Protein AF-A0A9E5B2G3-F1 (afdb_monomer_lite)

Sequence (38 aa):
MKFETLQLHAGQEVDPTTQSRAVPIYQTTAYQFKDSAH

Structure (mmCIF, N/CA/C/O backbone):
data_AF-A0A9E5B2G3-F1
#
_entry.id   AF-A0A9E5B2G3-F1
#
loop_
_atom_site.group_PDB
_atom_site.id
_atom_site.type_symbol
_atom_site.label_atom_id
_atom_site.label_alt_id
_atom_site.label_comp_id
_atom_site.label_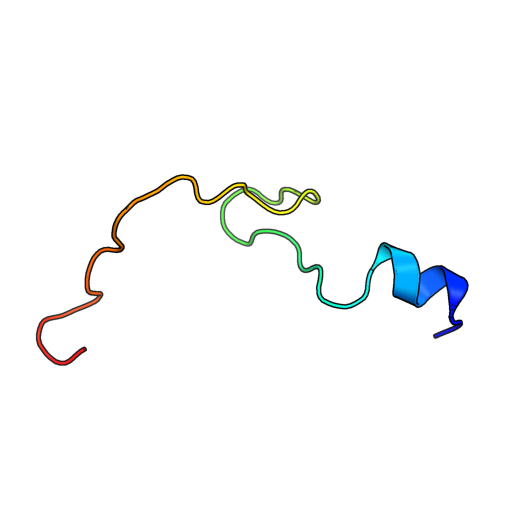asym_id
_atom_site.label_entity_id
_atom_site.label_seq_id
_atom_site.pdbx_PDB_ins_code
_atom_site.Cartn_x
_atom_site.Cartn_y
_atom_site.Cartn_z
_atom_site.occupancy
_atom_site.B_iso_or_equiv
_atom_site.auth_seq_id
_atom_site.auth_comp_id
_atom_site.auth_asym_id
_atom_site.auth_atom_id
_atom_site.pdbx_PDB_model_num
ATOM 1 N N . MET A 1 1 ? -14.026 -3.874 16.662 1.00 69.94 1 MET A N 1
ATOM 2 C CA . MET A 1 1 ? -13.015 -2.810 16.873 1.00 69.94 1 MET A CA 1
ATOM 3 C C . MET A 1 1 ? -13.726 -1.468 16.950 1.00 69.94 1 MET A C 1
ATOM 5 O O . MET A 1 1 ? -14.794 -1.351 16.364 1.00 69.94 1 MET A O 1
ATOM 9 N N . LYS A 1 2 ? -13.188 -0.497 17.697 1.00 92.94 2 LYS A N 1
ATOM 10 C CA . LYS A 1 2 ? -13.750 0.863 17.783 1.00 92.94 2 LYS A CA 1
ATOM 11 C C . LYS A 1 2 ? -13.326 1.694 16.563 1.00 92.94 2 LYS A C 1
ATOM 13 O O . LYS A 1 2 ? -12.322 1.360 15.935 1.00 92.94 2 LYS A O 1
ATOM 18 N N . PHE A 1 3 ? -14.077 2.740 16.220 1.00 94.44 3 PHE A N 1
ATOM 19 C CA . PHE A 1 3 ? -13.841 3.543 15.011 1.00 94.44 3 PHE A CA 1
ATOM 20 C C . PHE A 1 3 ? -12.452 4.195 15.001 1.00 94.44 3 PHE A C 1
ATOM 22 O O . PHE A 1 3 ? -11.753 4.126 13.996 1.00 94.44 3 PHE A O 1
ATOM 29 N N . GLU A 1 4 ? -11.999 4.709 16.141 1.00 95.62 4 GLU A N 1
ATOM 30 C CA . GLU A 1 4 ? -10.683 5.337 16.316 1.00 95.62 4 GLU A CA 1
ATOM 31 C C . GLU A 1 4 ? -9.543 4.347 16.034 1.00 95.62 4 GLU A C 1
ATOM 33 O O . GLU A 1 4 ? -8.513 4.698 15.470 1.00 95.62 4 GLU A O 1
ATOM 38 N N . THR A 1 5 ? -9.741 3.071 16.379 1.00 95.38 5 THR A N 1
ATOM 39 C CA . THR A 1 5 ? -8.787 1.999 16.066 1.00 95.38 5 THR A CA 1
ATOM 40 C C . THR A 1 5 ? -8.805 1.650 14.577 1.00 95.38 5 THR A C 1
ATOM 42 O O . THR A 1 5 ? -7.759 1.383 13.991 1.00 95.38 5 THR A O 1
ATOM 45 N N . LEU A 1 6 ? -9.984 1.657 13.951 1.00 95.88 6 LEU A N 1
ATOM 46 C CA . LEU A 1 6 ? -10.125 1.367 12.523 1.00 95.88 6 LEU A CA 1
ATOM 47 C C . LEU A 1 6 ? -9.495 2.455 11.655 1.00 95.88 6 LEU A C 1
ATOM 49 O O . LEU A 1 6 ? -8.854 2.119 10.667 1.00 95.88 6 LEU A O 1
ATOM 53 N N . GLN A 1 7 ? -9.607 3.726 12.045 1.00 94.50 7 GLN A N 1
ATOM 54 C CA . GLN A 1 7 ? -8.963 4.834 11.334 1.00 94.50 7 GLN A CA 1
ATOM 55 C C . GLN A 1 7 ? -7.449 4.641 11.182 1.00 94.50 7 GLN A C 1
ATOM 57 O O . GLN A 1 7 ? -6.885 5.064 10.177 1.00 94.50 7 GLN A O 1
ATOM 62 N N . LEU A 1 8 ? -6.798 3.996 12.155 1.00 92.69 8 LEU A N 1
ATOM 63 C CA . LEU A 1 8 ? -5.357 3.761 12.116 1.00 92.69 8 LEU A CA 1
ATOM 64 C C . LEU A 1 8 ? -4.963 2.462 11.395 1.00 92.69 8 LEU A C 1
ATOM 66 O O . LEU A 1 8 ? -3.882 2.401 10.819 1.00 92.69 8 LEU A O 1
ATOM 70 N N . HIS A 1 9 ? -5.795 1.418 11.443 1.00 93.81 9 HIS A N 1
ATOM 71 C CA . HIS A 1 9 ? -5.363 0.062 11.075 1.00 93.81 9 HIS A CA 1
ATOM 72 C C . HIS A 1 9 ? -6.166 -0.603 9.955 1.00 93.81 9 HIS A C 1
ATOM 74 O O . HIS A 1 9 ? -5.703 -1.590 9.387 1.00 93.81 9 HIS A O 1
ATOM 80 N N . ALA A 1 10 ? -7.368 -0.123 9.631 1.00 94.44 10 ALA A N 1
ATOM 81 C CA . ALA A 1 10 ? -8.191 -0.762 8.610 1.00 94.44 10 ALA A CA 1
ATOM 82 C C . ALA A 1 10 ? -7.517 -0.678 7.229 1.00 94.44 10 ALA A C 1
ATOM 84 O O . ALA A 1 10 ? -7.082 0.390 6.806 1.00 94.44 10 ALA A O 1
ATOM 85 N N . GLY A 1 11 ? -7.430 -1.815 6.533 1.00 91.31 11 GLY A N 1
ATOM 86 C CA . GLY A 1 11 ? -6.803 -1.915 5.210 1.00 91.31 11 GLY A CA 1
ATOM 87 C C . GLY A 1 11 ? -5.270 -1.876 5.211 1.00 91.31 11 GLY A C 1
ATOM 88 O O . GLY A 1 11 ? -4.677 -2.001 4.143 1.00 91.31 11 GLY A O 1
ATOM 89 N N . GLN A 1 12 ? -4.625 -1.727 6.374 1.00 93.44 12 GLN A N 1
ATOM 90 C CA . GLN A 1 12 ? -3.173 -1.834 6.504 1.00 93.44 12 GLN A CA 1
ATOM 91 C C . GLN A 1 12 ? -2.782 -3.232 6.978 1.00 93.44 12 GLN A C 1
ATOM 93 O O . GLN A 1 12 ? -3.178 -3.674 8.056 1.00 93.44 12 GLN A O 1
ATOM 98 N N . GLU A 1 13 ? -1.937 -3.891 6.197 1.00 92.62 13 GLU A N 1
ATOM 99 C CA . GLU A 1 13 ? -1.248 -5.115 6.589 1.00 92.62 13 GLU A CA 1
ATOM 100 C C . GLU A 1 13 ? 0.261 -4.870 6.583 1.00 92.62 13 GLU A C 1
ATOM 102 O O . GLU A 1 13 ? 0.761 -3.950 5.936 1.00 92.62 13 GLU A O 1
ATOM 107 N N . VAL A 1 14 ? 0.992 -5.670 7.355 1.00 94.31 14 VAL A N 1
ATOM 108 C CA . VAL A 1 14 ? 2.456 -5.613 7.365 1.00 94.31 14 VAL A CA 1
ATOM 109 C C . VAL A 1 14 ? 2.963 -6.102 6.015 1.00 94.31 14 VAL A C 1
ATOM 111 O O . VAL A 1 14 ? 2.536 -7.167 5.576 1.00 94.31 14 VAL A O 1
ATOM 114 N N . ASP A 1 15 ? 3.897 -5.380 5.391 1.00 94.94 15 ASP A N 1
ATOM 115 C CA . ASP A 1 15 ? 4.536 -5.876 4.168 1.00 94.94 15 ASP A CA 1
ATOM 116 C C . ASP A 1 15 ? 5.222 -7.225 4.458 1.00 94.94 15 ASP A C 1
ATOM 118 O O . ASP A 1 15 ? 6.147 -7.268 5.278 1.00 94.94 15 ASP A O 1
ATOM 122 N N . PRO A 1 16 ? 4.817 -8.327 3.802 1.00 94.94 16 PRO A N 1
ATOM 123 C CA . PRO A 1 16 ? 5.375 -9.648 4.077 1.00 94.94 16 PRO A CA 1
ATOM 124 C C . PRO A 1 16 ? 6.851 -9.766 3.684 1.00 94.94 16 PRO A C 1
ATOM 126 O O . PRO A 1 16 ? 7.539 -10.661 4.173 1.00 94.94 16 PRO A O 1
ATOM 129 N N . THR A 1 17 ? 7.349 -8.879 2.819 1.00 96.69 17 THR A N 1
ATOM 130 C CA . THR A 1 17 ? 8.723 -8.939 2.308 1.00 96.69 17 THR A CA 1
ATOM 131 C C . THR A 1 17 ? 9.715 -8.306 3.281 1.00 96.69 17 THR A C 1
ATOM 133 O O . THR A 1 17 ? 10.772 -8.876 3.541 1.00 96.69 17 THR A O 1
ATOM 136 N N . THR A 1 18 ? 9.386 -7.131 3.832 1.00 96.69 18 THR A N 1
ATOM 137 C CA . THR A 1 18 ? 10.307 -6.336 4.671 1.00 96.69 18 THR A CA 1
ATOM 138 C C . THR A 1 18 ? 9.862 -6.168 6.121 1.00 96.69 18 THR A C 1
ATOM 140 O O . THR A 1 18 ? 10.621 -5.651 6.937 1.00 96.69 18 THR A O 1
ATOM 143 N N . GLN A 1 19 ? 8.643 -6.588 6.460 1.00 94.00 19 GLN A N 1
ATOM 144 C CA . GLN A 1 19 ? 7.979 -6.320 7.740 1.00 94.00 19 GLN A CA 1
ATOM 145 C C . GLN A 1 19 ? 7.725 -4.831 8.032 1.00 94.00 19 GLN A C 1
ATOM 147 O O . GLN A 1 19 ? 7.453 -4.454 9.177 1.00 94.00 19 GLN A O 1
ATOM 152 N N . SER A 1 20 ? 7.766 -3.973 7.006 1.00 94.31 20 SER A N 1
ATOM 153 C CA . SER A 1 20 ? 7.378 -2.572 7.154 1.00 94.31 20 SER A CA 1
ATOM 154 C C . SER A 1 20 ? 5.930 -2.458 7.633 1.00 94.31 20 SER A C 1
ATOM 156 O O . SER A 1 20 ? 5.016 -3.084 7.095 1.00 94.31 20 SER A O 1
ATOM 158 N N . ARG A 1 21 ? 5.727 -1.615 8.650 1.00 92.94 21 ARG A N 1
ATOM 159 C CA . ARG A 1 21 ? 4.397 -1.209 9.128 1.00 92.94 21 ARG A CA 1
ATOM 160 C C . ARG A 1 21 ? 3.802 -0.077 8.300 1.00 92.94 21 ARG A C 1
ATOM 162 O O . ARG A 1 21 ? 2.586 0.052 8.254 1.00 92.94 21 ARG A O 1
ATOM 169 N N . ALA A 1 22 ? 4.647 0.744 7.681 1.00 93.62 22 ALA A N 1
ATOM 170 C CA . ALA A 1 22 ? 4.196 1.766 6.752 1.00 93.62 22 ALA A CA 1
ATOM 171 C C . ALA A 1 22 ? 3.928 1.133 5.381 1.00 93.62 22 ALA A C 1
ATOM 173 O O . ALA A 1 22 ? 4.716 0.301 4.921 1.00 93.62 22 ALA 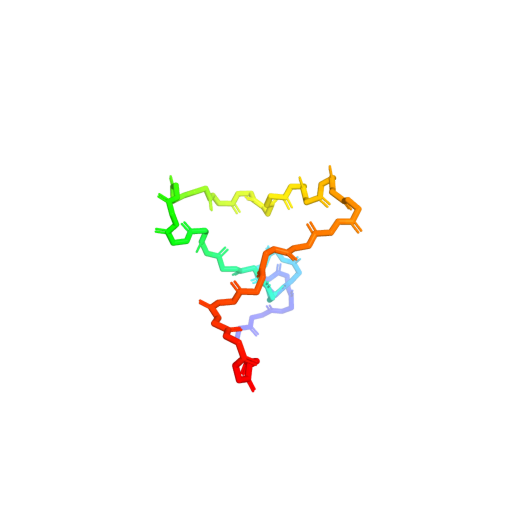A O 1
ATOM 174 N N . VAL A 1 23 ? 2.843 1.557 4.731 1.00 91.81 23 VAL A N 1
ATOM 175 C CA . VAL A 1 23 ? 2.482 1.098 3.385 1.00 91.81 23 VAL A CA 1
ATOM 176 C C . VAL A 1 23 ? 3.545 1.569 2.382 1.00 91.81 23 VAL A C 1
ATOM 178 O O . VAL A 1 23 ? 3.849 2.766 2.352 1.00 91.81 23 VAL A O 1
ATOM 181 N N . PRO A 1 24 ? 4.120 0.670 1.562 1.00 93.19 24 PRO A N 1
ATOM 182 C CA . PRO A 1 24 ? 5.087 1.056 0.543 1.00 93.19 24 PRO A CA 1
ATOM 183 C C . PRO A 1 24 ? 4.496 2.011 -0.497 1.00 93.19 24 PRO A C 1
ATOM 185 O O . PRO A 1 24 ? 3.349 1.873 -0.922 1.00 93.19 24 PRO A O 1
ATOM 188 N N . ILE A 1 25 ? 5.316 2.951 -0.969 1.00 94.25 25 ILE A N 1
ATOM 189 C CA . ILE A 1 25 ? 4.978 3.785 -2.123 1.00 94.25 25 ILE A CA 1
ATOM 190 C C . ILE A 1 25 ? 5.411 3.034 -3.385 1.00 94.25 25 ILE A C 1
ATOM 192 O O . ILE A 1 25 ? 6.595 2.989 -3.717 1.00 94.25 25 ILE A O 1
ATOM 196 N N . TYR A 1 26 ? 4.453 2.457 -4.109 1.00 94.94 26 TYR A N 1
ATOM 197 C CA . TYR A 1 26 ? 4.705 1.801 -5.396 1.00 94.94 26 TYR A CA 1
ATOM 198 C C . TYR A 1 26 ? 4.804 2.825 -6.532 1.00 94.94 26 TYR A C 1
ATOM 200 O O . TYR A 1 26 ? 3.919 2.941 -7.378 1.00 94.94 26 TYR A O 1
ATOM 208 N N . GLN A 1 27 ? 5.896 3.588 -6.554 1.00 97.62 27 GLN A N 1
ATOM 209 C CA . GLN A 1 27 ? 6.188 4.544 -7.623 1.00 97.62 27 GLN A CA 1
ATOM 210 C C . GLN A 1 27 ? 6.784 3.827 -8.845 1.00 97.62 27 GLN A C 1
ATOM 212 O O . GLN A 1 27 ? 7.966 3.952 -9.156 1.00 97.62 27 GLN A O 1
ATOM 217 N N . THR A 1 28 ? 5.951 3.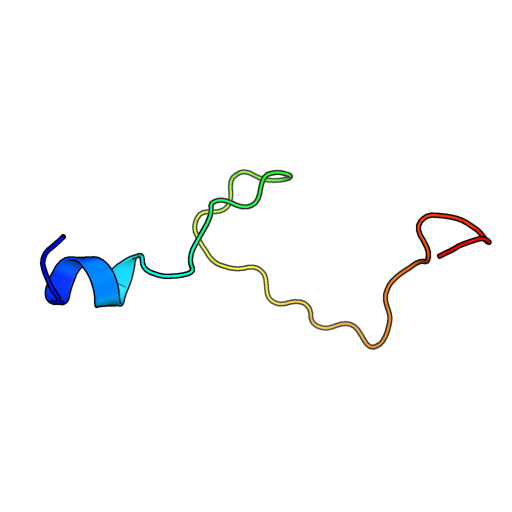045 -9.527 1.00 95.25 28 THR A N 1
ATOM 218 C CA . THR A 1 28 ? 6.297 2.304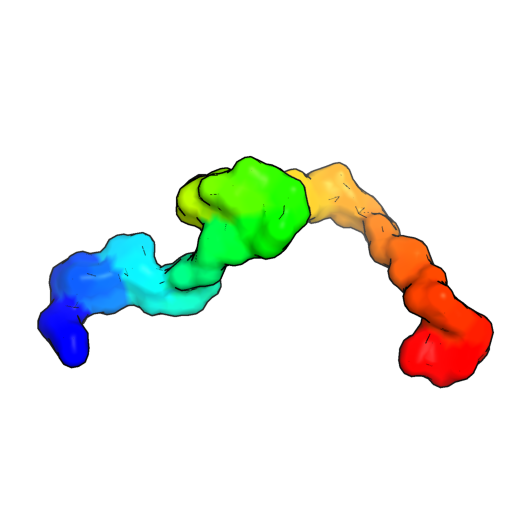 -10.746 1.00 95.25 28 THR A CA 1
ATOM 219 C C . THR A 1 28 ? 5.265 2.561 -11.840 1.00 95.25 28 THR A C 1
ATOM 221 O O . THR A 1 28 ? 4.122 2.921 -11.563 1.00 95.25 28 THR A O 1
ATOM 224 N N . THR A 1 29 ? 5.658 2.366 -13.095 1.00 96.94 29 THR A N 1
ATOM 225 C CA . THR A 1 29 ? 4.757 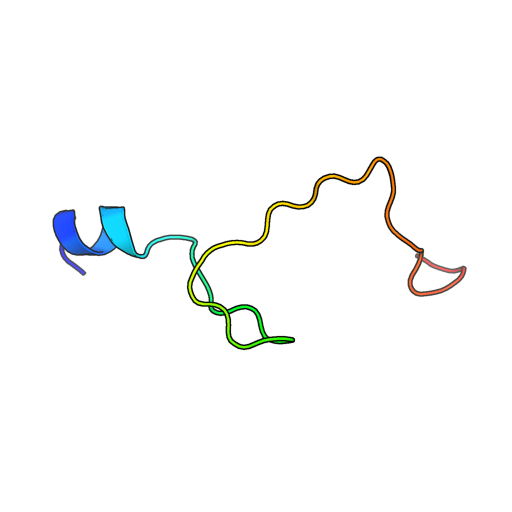2.430 -14.253 1.00 96.94 29 THR A CA 1
ATOM 226 C C . THR A 1 29 ? 4.241 1.054 -14.678 1.00 96.94 29 THR A C 1
ATOM 228 O O . THR A 1 29 ? 3.297 0.982 -15.461 1.00 96.94 29 THR A O 1
ATOM 231 N N . ALA A 1 30 ? 4.841 -0.035 -14.180 1.00 95.50 30 ALA A N 1
ATOM 232 C CA . ALA A 1 30 ? 4.497 -1.404 -14.558 1.00 95.50 30 ALA A CA 1
ATOM 233 C C . ALA A 1 30 ? 4.849 -2.430 -13.464 1.00 95.50 30 ALA A C 1
ATOM 235 O O . ALA A 1 30 ? 5.694 -2.177 -12.600 1.00 95.50 30 ALA A O 1
ATOM 236 N N . TYR A 1 31 ? 4.226 -3.609 -13.550 1.00 95.94 31 TYR A N 1
ATOM 237 C CA . TYR A 1 31 ? 4.528 -4.798 -12.748 1.00 95.94 31 TYR A CA 1
ATOM 238 C C . TYR A 1 31 ? 4.915 -5.961 -13.665 1.00 95.94 31 TYR A C 1
ATOM 240 O O . TYR A 1 31 ? 4.439 -6.054 -14.796 1.00 95.94 31 TYR A O 1
ATOM 248 N N . GLN A 1 32 ? 5.783 -6.848 -13.181 1.00 95.56 32 GLN A N 1
ATOM 249 C CA . GLN A 1 32 ? 6.178 -8.049 -13.911 1.00 95.56 32 GLN A CA 1
ATOM 250 C C . GLN A 1 32 ? 5.058 -9.100 -13.880 1.00 95.56 32 GLN A C 1
ATOM 252 O O . GLN A 1 32 ? 4.401 -9.281 -12.856 1.00 95.56 32 GLN A O 1
ATOM 257 N N . PHE A 1 33 ? 4.867 -9.822 -14.987 1.00 94.88 33 PHE A N 1
ATOM 258 C CA . PHE A 1 33 ? 3.999 -10.999 -15.006 1.00 94.88 33 PHE A CA 1
ATOM 259 C C . PHE A 1 33 ? 4.614 -12.137 -14.194 1.00 94.88 33 PHE A C 1
ATOM 261 O O . PHE A 1 33 ? 5.815 -12.395 -14.297 1.00 94.88 33 PHE A O 1
ATOM 268 N N . LYS A 1 34 ? 3.787 -12.840 -13.417 1.00 94.12 34 LYS A N 1
ATOM 269 C CA . LYS A 1 34 ? 4.237 -14.012 -12.660 1.00 94.12 34 LYS A CA 1
ATOM 270 C C . LYS A 1 34 ? 4.641 -15.154 -13.595 1.00 94.12 34 LYS A C 1
ATOM 272 O O . LYS A 1 34 ? 5.665 -15.794 -13.372 1.00 94.12 34 LYS A O 1
ATOM 277 N N . ASP A 1 35 ? 3.855 -15.372 -14.643 1.00 93.31 35 ASP A N 1
ATOM 278 C CA . ASP A 1 35 ? 4.121 -16.313 -15.725 1.00 93.31 35 ASP A CA 1
ATOM 279 C C . ASP A 1 35 ? 3.404 -15.864 -17.018 1.00 93.31 35 ASP A C 1
ATOM 281 O O . ASP A 1 35 ? 2.818 -14.785 -17.082 1.00 93.31 35 ASP A O 1
ATOM 285 N N . SER A 1 36 ? 3.498 -16.666 -18.083 1.00 92.19 36 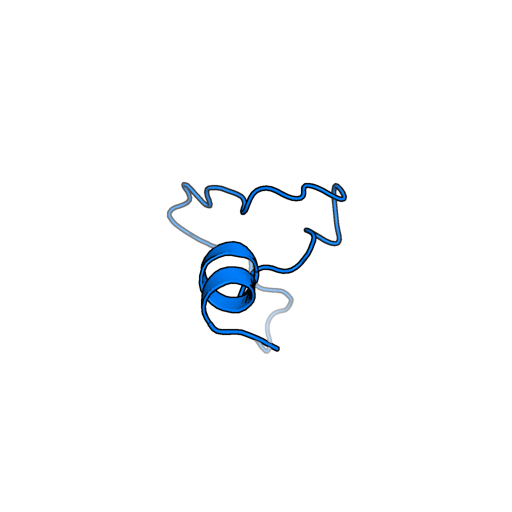SER A N 1
ATOM 286 C CA . SER A 1 36 ? 2.901 -16.339 -19.391 1.00 92.19 36 SER A CA 1
ATOM 287 C C . SER A 1 36 ? 1.385 -16.570 -19.484 1.00 92.19 36 SER A C 1
ATOM 289 O O . SER A 1 36 ? 0.772 -16.106 -20.445 1.00 92.19 36 SER A O 1
ATOM 291 N N . ALA A 1 37 ? 0.786 -17.270 -18.517 1.00 92.31 37 ALA A N 1
ATOM 292 C CA . ALA A 1 37 ? -0.645 -17.561 -18.448 1.00 92.31 37 ALA A CA 1
ATOM 293 C C . ALA A 1 37 ? -1.453 -16.504 -17.666 1.00 92.31 37 ALA A C 1
ATOM 295 O O . ALA A 1 37 ? -2.679 -16.521 -17.776 1.00 92.31 37 ALA A O 1
ATOM 296 N N . HIS A 1 38 ? -0.759 -15.562 -17.007 1.00 67.38 38 HIS A N 1
ATOM 297 C CA . HIS A 1 38 ? -1.257 -14.460 -16.166 1.00 67.38 38 HIS A CA 1
ATOM 298 C C . HIS A 1 38 ? -1.470 -14.819 -14.689 1.00 67.38 38 HIS A C 1
ATOM 300 O O . HIS A 1 38 ? -2.375 -15.623 -14.374 1.00 67.38 38 HIS A O 1
#

Foldseek 3Di:
DDPVVCVQPPPFDQDPPPRDSDDDDPPDPDDDDPDPVD

Radius of gyration: 14.87 Å; chains: 1; bounding box: 24×23×37 Å

Secondary structure (DSSP, 8-state):
--HHHHHHHTT----TTT--SSPP----S----SSTT-

pLDDT: mean 93.02, std 5.93, range [67.38, 97.62]